Protein AF-A0A9W8Y405-F1 (afdb_monomer)

Solvent-accessible surface area (backbone atoms only — not comparable to full-atom values): 9777 Å² total; per-residue (Å²): 110,72,68,58,54,56,50,47,70,53,48,51,58,50,52,46,58,70,76,37,56,83,90,49,31,67,59,56,55,48,49,52,57,49,49,54,52,50,52,53,50,53,50,52,53,51,47,61,67,29,65,79,46,96,50,80,62,38,63,49,54,58,54,54,58,62,51,51,60,56,52,52,52,66,61,48,53,82,74,54,74,66,60,35,67,61,30,45,74,71,70,36,54,70,60,15,50,53,30,46,47,65,78,37,64,93,79,56,55,72,69,55,52,55,48,53,52,49,52,52,51,52,52,55,75,65,51,69,74,84,71,55,78,68,55,48,69,40,75,82,40,29,61,56,45,51,49,54,51,48,50,55,49,52,61,57,68,68,37,54,68,56,49,67,72,63,59,81,115

Organism: NCBI:txid798079

Foldseek 3Di:
DVVVVVVCVVPVLVLLCQLDPPVCSVVSSVVVVVVVVVLLVVLLVLLVVLVPPPDPVNVVVSVVVVVPVVVVVVVCVVVQQDRLLVCVVVVNLVSSLVNLCVSCPPPDDPVVSVVVSVVSNVVSVPPPPPDDPVVCCDDPNVVVSVVVVVVVVVVVVVCPVVCSVPVSD

Structure (mmCIF, N/CA/C/O backbone):
data_AF-A0A9W8Y405-F1
#
_entry.id   AF-A0A9W8Y405-F1
#
loop_
_atom_site.group_PDB
_atom_site.id
_atom_site.type_symbol
_atom_site.label_atom_id
_atom_site.label_alt_id
_atom_site.label_comp_id
_atom_site.label_asym_id
_atom_site.label_entity_id
_atom_site.label_seq_id
_atom_site.pdbx_PDB_ins_code
_atom_site.Cartn_x
_atom_site.Cartn_y
_atom_site.Cartn_z
_atom_site.occupancy
_atom_site.B_iso_or_equiv
_atom_site.auth_seq_id
_atom_site.auth_comp_id
_atom_site.auth_asym_id
_atom_site.auth_atom_id
_atom_site.pdbx_PDB_model_num
ATOM 1 N N . MET A 1 1 ? -2.340 9.047 -15.761 1.00 61.09 1 MET A N 1
ATOM 2 C CA . MET A 1 1 ? -1.493 8.094 -15.008 1.00 61.09 1 MET A CA 1
ATOM 3 C C . MET A 1 1 ? -1.280 8.529 -13.559 1.00 61.09 1 MET A C 1
ATOM 5 O O . MET A 1 1 ? -1.622 7.761 -12.678 1.00 61.09 1 MET A O 1
ATOM 9 N N . ASN A 1 2 ? -0.828 9.760 -13.283 1.00 69.12 2 ASN A N 1
ATOM 10 C CA . ASN A 1 2 ? -0.488 10.192 -11.911 1.00 69.12 2 ASN A CA 1
ATOM 11 C C . ASN A 1 2 ? -1.646 10.142 -10.893 1.00 69.12 2 ASN A C 1
ATOM 13 O O . ASN A 1 2 ? -1.423 9.787 -9.743 1.00 69.12 2 ASN A O 1
ATOM 17 N N . VAL A 1 3 ? -2.886 10.428 -11.311 1.00 77.81 3 VAL A N 1
ATOM 18 C CA . VAL A 1 3 ? -4.063 10.320 -10.423 1.00 77.81 3 VAL A CA 1
ATOM 19 C C . VAL A 1 3 ? -4.334 8.868 -10.016 1.00 77.81 3 VAL A C 1
ATOM 21 O O . VAL A 1 3 ? -4.607 8.599 -8.853 1.00 77.81 3 VAL A O 1
ATOM 24 N N . TYR A 1 4 ? -4.198 7.934 -10.961 1.00 79.38 4 TYR A N 1
ATOM 25 C CA . TYR A 1 4 ? -4.371 6.504 -10.704 1.00 79.38 4 TYR A CA 1
ATOM 26 C C . TYR A 1 4 ? -3.322 5.991 -9.712 1.00 79.38 4 TYR A C 1
ATOM 28 O O . TYR A 1 4 ? -3.686 5.368 -8.724 1.00 79.38 4 TYR A O 1
ATOM 36 N N . VAL A 1 5 ? -2.044 6.335 -9.916 1.00 77.75 5 VAL A N 1
ATOM 37 C CA . VAL A 1 5 ? -0.958 5.932 -9.005 1.00 77.75 5 VAL A CA 1
ATOM 38 C C . VAL A 1 5 ? -1.187 6.491 -7.597 1.00 77.75 5 VAL A C 1
ATOM 40 O O . VAL A 1 5 ? -0.993 5.785 -6.615 1.00 77.75 5 VAL A O 1
ATOM 43 N N . GLY A 1 6 ? -1.669 7.734 -7.480 1.00 78.88 6 GLY A N 1
ATOM 44 C CA . GLY A 1 6 ? -2.013 8.325 -6.184 1.00 78.88 6 GLY A CA 1
ATOM 45 C C . GLY A 1 6 ? -3.164 7.606 -5.470 1.00 78.88 6 GLY A C 1
ATOM 46 O O . GLY A 1 6 ? -3.101 7.404 -4.260 1.00 78.88 6 GLY A O 1
ATOM 47 N N . MET A 1 7 ? -4.196 7.186 -6.208 1.00 81.38 7 MET A N 1
ATOM 48 C CA . MET A 1 7 ? -5.285 6.379 -5.648 1.00 81.38 7 MET A CA 1
ATOM 49 C C . MET A 1 7 ? -4.803 4.980 -5.257 1.00 81.38 7 MET A C 1
ATOM 51 O O . MET A 1 7 ? -5.125 4.508 -4.172 1.00 81.38 7 MET A O 1
ATOM 55 N N . GLU A 1 8 ? -3.995 4.339 -6.099 1.00 82.50 8 GLU A N 1
ATOM 56 C CA . GLU A 1 8 ? -3.449 3.005 -5.853 1.00 82.50 8 GLU A CA 1
ATOM 57 C C . GLU A 1 8 ? -2.624 2.965 -4.558 1.00 82.50 8 GLU A C 1
ATOM 59 O O . GLU A 1 8 ? -2.896 2.156 -3.670 1.00 82.50 8 GLU A O 1
ATOM 64 N N . LEU A 1 9 ? -1.679 3.898 -4.409 1.00 80.12 9 LEU A N 1
ATOM 65 C CA . LEU A 1 9 ? -0.806 3.991 -3.236 1.00 80.12 9 LEU A CA 1
ATOM 66 C C . LEU A 1 9 ? -1.562 4.311 -1.941 1.00 80.12 9 LEU A C 1
ATOM 68 O O . LEU A 1 9 ? -1.047 4.041 -0.862 1.00 80.12 9 LEU A O 1
ATOM 72 N N . ALA A 1 10 ? -2.763 4.887 -2.021 1.00 80.00 10 ALA A N 1
ATOM 73 C CA . ALA A 1 10 ? -3.604 5.121 -0.852 1.00 80.00 10 ALA A CA 1
ATOM 74 C C . ALA A 1 10 ? -4.480 3.903 -0.524 1.00 80.00 10 ALA A C 1
ATOM 76 O O . ALA A 1 10 ? -4.628 3.538 0.642 1.00 80.00 10 ALA A O 1
ATOM 77 N N . VAL A 1 11 ? -5.062 3.271 -1.546 1.00 81.75 11 VAL A N 1
ATOM 78 C CA . VAL A 1 11 ? -6.063 2.210 -1.382 1.00 81.75 11 VAL A CA 1
ATOM 79 C C . VAL A 1 11 ? -5.420 0.864 -1.065 1.00 81.75 11 VAL A C 1
ATOM 81 O O . VAL A 1 11 ? -5.900 0.174 -0.171 1.00 81.75 11 VAL A O 1
ATOM 84 N N . ILE A 1 12 ? -4.328 0.486 -1.738 1.00 81.94 12 ILE A N 1
ATOM 85 C CA . ILE A 1 12 ? -3.700 -0.831 -1.545 1.00 81.94 12 ILE A CA 1
ATOM 86 C C . ILE A 1 12 ? -3.182 -1.034 -0.115 1.00 81.94 12 ILE A C 1
ATOM 88 O O . ILE A 1 12 ? -3.579 -2.020 0.508 1.00 81.94 12 ILE A O 1
ATOM 92 N N . PRO A 1 13 ? -2.334 -0.157 0.455 1.00 78.06 13 PRO A N 1
ATOM 93 C CA . PRO A 1 13 ? -1.833 -0.375 1.809 1.00 78.06 13 PRO A CA 1
ATOM 94 C C . PRO A 1 13 ? -2.940 -0.254 2.859 1.00 78.06 13 PRO A C 1
ATOM 96 O O . PRO A 1 13 ? -2.888 -0.958 3.866 1.00 78.06 13 PRO A O 1
ATOM 99 N N . ALA A 1 14 ? -3.964 0.573 2.618 1.00 80.25 14 ALA A N 1
ATOM 100 C CA . ALA A 1 14 ? -5.149 0.611 3.469 1.00 80.25 14 ALA A CA 1
ATOM 101 C C . ALA A 1 14 ? -5.859 -0.750 3.453 1.00 80.25 14 ALA A C 1
ATOM 103 O O . ALA A 1 14 ? -5.986 -1.376 4.501 1.00 80.25 14 ALA A O 1
ATOM 104 N N . PHE A 1 15 ? -6.188 -1.276 2.273 1.00 79.75 15 PHE A N 1
ATOM 105 C CA . PHE A 1 15 ? -6.816 -2.588 2.113 1.00 79.75 15 PHE A CA 1
ATOM 106 C C . PHE A 1 15 ? -5.982 -3.719 2.738 1.00 79.75 15 PHE A C 1
ATOM 108 O O . PHE A 1 15 ? -6.499 -4.540 3.493 1.00 79.75 15 PHE A O 1
ATOM 115 N N . GLN A 1 16 ? -4.665 -3.728 2.515 1.00 78.88 16 GLN A N 1
ATOM 116 C CA . GLN A 1 16 ? -3.760 -4.691 3.146 1.00 78.88 16 GLN A CA 1
ATOM 117 C C . GLN A 1 16 ? -3.755 -4.565 4.672 1.00 78.88 16 GLN A C 1
ATOM 119 O O . GLN A 1 16 ? -3.737 -5.571 5.377 1.00 78.88 16 GLN A O 1
ATOM 124 N N . SER A 1 17 ? -3.798 -3.348 5.213 1.00 76.88 17 SER A N 1
ATOM 125 C CA . SER A 1 17 ? -3.834 -3.149 6.663 1.00 76.88 17 SER A CA 1
ATOM 126 C C . SER A 1 17 ? -5.119 -3.681 7.311 1.00 76.88 17 SER A C 1
ATOM 128 O O . SER A 1 17 ? -5.085 -4.047 8.491 1.00 76.88 17 SER A O 1
ATOM 130 N N . GLU A 1 18 ? -6.205 -3.763 6.534 1.00 73.75 18 GLU A N 1
ATOM 131 C CA . GLU A 1 18 ? -7.527 -4.235 6.952 1.00 73.75 18 GLU A CA 1
A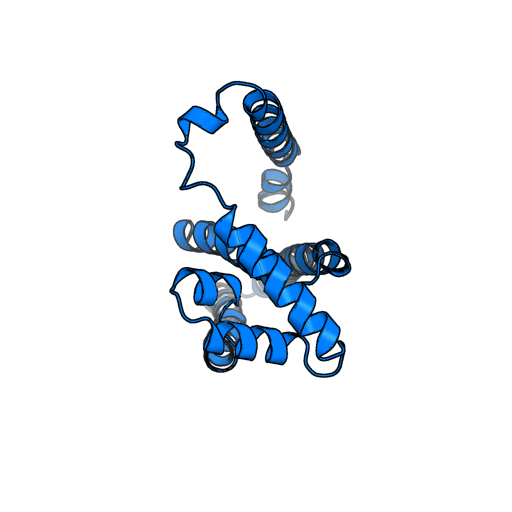TOM 132 C C . GLU A 1 18 ? -7.672 -5.761 6.903 1.00 73.75 18 GLU A C 1
ATOM 134 O O . GLU A 1 18 ? -8.285 -6.329 7.802 1.00 73.75 18 GLU A O 1
ATOM 139 N N . ILE A 1 19 ? -7.105 -6.437 5.896 1.00 73.31 19 ILE A N 1
ATOM 140 C CA . ILE A 1 19 ? -7.228 -7.903 5.740 1.00 73.31 19 ILE A CA 1
ATOM 141 C C . ILE A 1 19 ? -6.158 -8.685 6.529 1.00 73.31 19 ILE A C 1
ATOM 143 O O . ILE A 1 19 ? -6.341 -9.858 6.884 1.00 73.31 19 ILE A O 1
ATOM 147 N N . VAL A 1 20 ? -5.013 -8.054 6.811 1.00 74.50 20 VAL A N 1
ATOM 148 C CA . VAL A 1 20 ? -3.850 -8.716 7.420 1.00 74.50 20 VAL A CA 1
ATOM 149 C C . VAL A 1 20 ? -3.917 -8.641 8.952 1.00 74.50 20 VAL A C 1
ATOM 151 O O . VAL A 1 20 ? -4.123 -7.553 9.502 1.00 74.50 20 VAL A O 1
ATOM 154 N N . PRO A 1 21 ? -3.688 -9.764 9.665 1.00 69.25 21 PRO A N 1
ATOM 155 C CA . PRO A 1 21 ? -3.682 -9.777 11.124 1.00 69.25 21 PRO A CA 1
ATOM 156 C C . PRO A 1 21 ? -2.536 -8.916 11.668 1.00 69.25 21 PRO A C 1
ATOM 158 O O . PRO A 1 21 ? -1.485 -8.779 11.034 1.00 69.25 21 PRO A O 1
ATOM 161 N N . ALA A 1 22 ? -2.715 -8.356 12.868 1.00 69.06 22 ALA A N 1
ATOM 162 C CA . ALA A 1 22 ? -1.801 -7.365 13.447 1.00 69.06 22 ALA A CA 1
ATOM 163 C C . ALA A 1 22 ? -0.321 -7.805 13.448 1.00 69.06 22 ALA A C 1
ATOM 165 O O . ALA A 1 22 ? 0.556 -6.989 13.170 1.00 69.06 22 ALA A O 1
ATOM 166 N N . ALA A 1 23 ? -0.050 -9.095 13.673 1.00 72.19 23 ALA A N 1
ATOM 167 C CA . ALA A 1 23 ? 1.302 -9.655 13.697 1.00 72.19 23 ALA A CA 1
ATOM 168 C C . ALA A 1 23 ? 1.994 -9.701 12.318 1.00 72.19 23 ALA A C 1
ATOM 170 O O . ALA A 1 23 ? 3.213 -9.577 12.239 1.00 72.19 23 ALA A O 1
ATOM 171 N N . ALA A 1 24 ? 1.241 -9.859 11.223 1.00 75.62 24 ALA A N 1
ATOM 172 C CA . ALA A 1 24 ? 1.796 -10.006 9.872 1.00 75.62 24 ALA A CA 1
ATOM 173 C C . ALA A 1 24 ? 1.738 -8.713 9.042 1.00 75.62 24 ALA A C 1
ATOM 175 O O . ALA A 1 24 ? 2.303 -8.657 7.948 1.00 75.62 24 ALA A O 1
ATOM 176 N N . ARG A 1 25 ? 1.083 -7.659 9.552 1.00 77.44 25 ARG A N 1
ATOM 177 C CA . ARG A 1 25 ? 0.840 -6.407 8.817 1.00 77.44 25 ARG A CA 1
ATOM 178 C C . ARG A 1 25 ? 2.126 -5.781 8.284 1.00 77.44 25 ARG A C 1
ATOM 180 O O . ARG A 1 25 ? 2.171 -5.385 7.124 1.00 77.44 25 ARG A O 1
ATOM 187 N N . GLY A 1 26 ? 3.187 -5.758 9.092 1.00 75.94 26 GLY A N 1
ATOM 188 C CA . GLY A 1 26 ? 4.484 -5.215 8.677 1.00 75.94 26 GLY A CA 1
ATOM 189 C C . GLY A 1 26 ? 5.114 -5.974 7.504 1.00 75.94 26 GLY A C 1
ATOM 190 O O . GLY A 1 26 ? 5.643 -5.353 6.586 1.00 75.94 26 GLY A O 1
ATOM 191 N N . LEU A 1 27 ? 5.005 -7.306 7.490 1.00 80.69 27 LEU A N 1
ATOM 192 C CA . LEU A 1 27 ? 5.559 -8.133 6.415 1.00 80.69 27 LEU A CA 1
ATOM 193 C C . LEU A 1 27 ? 4.786 -7.969 5.105 1.00 80.69 27 LEU A C 1
ATOM 195 O O . LEU A 1 27 ? 5.402 -7.913 4.045 1.00 80.69 27 LEU A O 1
ATOM 199 N N . VAL A 1 28 ? 3.457 -7.864 5.165 1.00 81.94 28 VAL A N 1
ATOM 200 C CA . VAL A 1 28 ? 2.629 -7.709 3.957 1.00 81.94 28 VAL A CA 1
ATOM 201 C C . VAL A 1 28 ? 2.759 -6.309 3.357 1.00 81.94 28 VAL A C 1
ATOM 203 O O . VAL A 1 28 ? 2.881 -6.167 2.144 1.00 81.94 28 VAL A O 1
ATOM 206 N N . VAL A 1 29 ? 2.818 -5.268 4.188 1.00 79.25 29 VAL A N 1
ATOM 207 C CA . VAL A 1 29 ? 3.095 -3.910 3.692 1.00 79.25 29 VAL A CA 1
ATOM 208 C C . VAL A 1 29 ? 4.513 -3.834 3.108 1.00 79.25 29 VAL A C 1
ATOM 210 O O . VAL A 1 29 ? 4.727 -3.240 2.051 1.00 79.25 29 VAL A O 1
ATOM 213 N N . GLY A 1 30 ? 5.483 -4.499 3.743 1.00 82.12 30 GLY A N 1
ATOM 214 C CA . GLY A 1 30 ? 6.841 -4.620 3.214 1.00 82.12 30 GLY A CA 1
ATOM 215 C C . GLY A 1 30 ? 6.902 -5.361 1.875 1.00 82.12 30 GLY A C 1
ATOM 216 O O . GLY A 1 30 ? 7.620 -4.932 0.973 1.00 82.12 30 GLY A O 1
ATOM 217 N N . SER A 1 31 ? 6.124 -6.434 1.701 1.00 84.56 31 SER A N 1
ATOM 218 C CA . SER A 1 31 ? 6.095 -7.185 0.442 1.00 84.56 31 SER A CA 1
ATOM 219 C C . SER A 1 31 ? 5.501 -6.373 -0.711 1.00 84.56 31 SER A C 1
ATOM 221 O O . SER A 1 31 ? 6.006 -6.474 -1.830 1.00 84.56 31 SER A O 1
ATOM 223 N N . TYR A 1 32 ? 4.519 -5.501 -0.448 1.00 84.31 32 TYR A N 1
ATOM 224 C CA . TYR A 1 32 ? 4.033 -4.541 -1.445 1.00 84.31 32 TYR A CA 1
ATOM 225 C C . TYR A 1 32 ? 5.159 -3.612 -1.909 1.00 84.31 32 TYR A C 1
ATOM 227 O O . TYR A 1 32 ? 5.423 -3.507 -3.108 1.00 84.31 32 TYR A O 1
ATOM 235 N N . GLN A 1 33 ? 5.905 -3.021 -0.975 1.00 82.06 33 GLN A N 1
ATOM 236 C CA . GLN A 1 33 ? 7.021 -2.140 -1.321 1.00 82.06 33 GLN A CA 1
ATOM 237 C C . GLN A 1 33 ? 8.132 -2.869 -2.095 1.00 82.06 33 GLN A C 1
ATOM 239 O O . GLN A 1 33 ? 8.682 -2.318 -3.052 1.00 82.06 33 GLN A O 1
ATOM 244 N N . LEU A 1 34 ? 8.442 -4.115 -1.723 1.00 85.25 34 LEU A N 1
ATOM 245 C CA . LEU A 1 34 ? 9.384 -4.958 -2.462 1.00 85.25 34 LEU A CA 1
ATOM 246 C C . LEU A 1 34 ? 8.888 -5.247 -3.882 1.00 85.25 34 LEU A C 1
ATOM 248 O O . LEU A 1 34 ? 9.678 -5.182 -4.822 1.00 85.25 34 LEU A O 1
ATOM 252 N N . SER A 1 35 ? 7.591 -5.510 -4.061 1.00 84.94 35 SER A N 1
ATOM 253 C CA . SER A 1 35 ? 7.008 -5.758 -5.383 1.00 84.94 35 SER A CA 1
ATOM 254 C C . SER A 1 35 ? 7.134 -4.548 -6.315 1.00 84.94 35 SER A C 1
ATOM 256 O O . SER A 1 35 ? 7.473 -4.723 -7.485 1.00 84.94 35 SER A O 1
ATOM 258 N N . LEU A 1 36 ? 6.978 -3.324 -5.793 1.00 84.12 36 LEU A N 1
ATOM 259 C CA . LEU A 1 36 ? 7.172 -2.090 -6.561 1.00 84.12 36 LEU A CA 1
ATOM 260 C C . LEU A 1 36 ? 8.628 -1.934 -7.025 1.00 84.12 36 LEU A C 1
ATOM 262 O O . LEU A 1 36 ? 8.879 -1.606 -8.186 1.00 84.12 36 LEU A O 1
ATOM 266 N N . ILE A 1 37 ? 9.593 -2.217 -6.143 1.00 85.06 37 ILE A N 1
ATOM 267 C CA . ILE A 1 37 ? 11.027 -2.141 -6.466 1.00 85.06 37 ILE A CA 1
ATOM 268 C C . ILE A 1 37 ? 11.401 -3.206 -7.505 1.00 85.06 37 ILE A C 1
ATOM 270 O O . ILE A 1 37 ? 12.074 -2.897 -8.489 1.00 85.06 37 ILE A O 1
ATOM 274 N N . LEU A 1 38 ? 10.936 -4.446 -7.328 1.00 86.56 38 LEU A N 1
ATOM 275 C CA . LEU A 1 38 ? 11.180 -5.539 -8.273 1.00 86.56 38 LEU A CA 1
ATOM 276 C C . LEU A 1 38 ? 10.546 -5.263 -9.641 1.00 86.56 38 LEU A C 1
ATOM 278 O O . LEU A 1 38 ? 11.196 -5.473 -10.664 1.00 86.56 38 LEU A O 1
ATOM 282 N N . GLY A 1 39 ? 9.315 -4.748 -9.678 1.00 84.81 39 GLY A N 1
ATOM 283 C CA . GLY A 1 39 ? 8.644 -4.359 -10.920 1.00 84.81 39 GLY A CA 1
ATOM 284 C C . GLY A 1 39 ? 9.410 -3.266 -11.666 1.00 84.81 39 GLY A C 1
ATOM 285 O O . GLY A 1 39 ? 9.680 -3.401 -12.862 1.00 84.81 39 GLY A O 1
ATOM 286 N N . 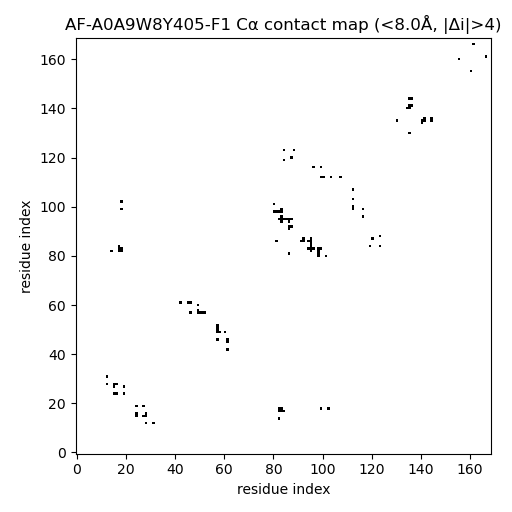GLY A 1 40 ? 9.847 -2.228 -10.946 1.00 84.00 40 GLY A N 1
ATOM 287 C CA . GLY A 1 40 ? 10.707 -1.182 -11.498 1.00 84.00 40 GLY A CA 1
ATOM 288 C C . GLY A 1 40 ? 12.035 -1.731 -12.025 1.00 84.00 40 GLY A C 1
ATOM 289 O O . GLY A 1 40 ? 12.469 -1.365 -13.117 1.00 84.00 40 GLY A O 1
ATOM 290 N N . PHE A 1 41 ? 12.664 -2.654 -11.300 1.00 84.56 41 PHE A N 1
ATOM 291 C CA . PHE A 1 41 ? 13.916 -3.290 -11.711 1.00 84.56 41 PHE A CA 1
ATOM 292 C C . PHE A 1 41 ? 13.764 -4.115 -13.000 1.00 84.56 41 PHE A C 1
ATOM 294 O O . PHE A 1 41 ? 14.559 -3.961 -13.929 1.00 84.56 41 PHE A O 1
ATOM 301 N N . ILE A 1 42 ? 12.713 -4.936 -13.099 1.00 85.75 42 ILE A N 1
ATOM 302 C CA . ILE A 1 42 ? 12.418 -5.744 -14.294 1.00 85.75 42 ILE A CA 1
ATOM 303 C C . ILE A 1 42 ? 12.193 -4.839 -15.510 1.00 85.75 42 ILE A C 1
ATOM 305 O O . ILE A 1 42 ? 12.787 -5.075 -16.563 1.00 85.75 42 ILE A O 1
ATOM 309 N N . ILE A 1 43 ? 11.392 -3.778 -15.367 1.00 83.56 43 ILE A N 1
ATOM 310 C CA . ILE A 1 43 ? 11.137 -2.824 -16.456 1.00 83.56 43 ILE A CA 1
ATOM 311 C C . ILE A 1 43 ? 12.431 -2.136 -16.896 1.00 83.56 43 ILE A C 1
ATOM 313 O O . ILE A 1 43 ? 12.676 -2.037 -18.094 1.00 83.56 43 ILE A O 1
ATOM 317 N N . ASN A 1 44 ? 13.297 -1.723 -15.967 1.00 82.81 44 ASN A N 1
ATOM 318 C CA . ASN A 1 44 ? 14.586 -1.118 -16.313 1.00 82.81 44 ASN A CA 1
ATOM 319 C C . ASN A 1 44 ? 15.484 -2.071 -17.119 1.00 82.81 44 ASN A C 1
ATOM 321 O O . ASN A 1 44 ? 16.089 -1.655 -18.109 1.00 82.81 44 ASN A O 1
ATOM 325 N N . ILE A 1 45 ? 15.532 -3.360 -16.762 1.00 84.06 45 ILE A N 1
ATOM 326 C CA . ILE A 1 45 ? 16.262 -4.372 -17.543 1.00 84.06 45 ILE A CA 1
ATOM 327 C C . ILE A 1 45 ? 15.661 -4.510 -18.944 1.00 84.06 45 ILE A C 1
ATOM 329 O O . ILE A 1 45 ? 16.401 -4.513 -19.931 1.00 84.06 45 ILE A O 1
ATOM 333 N N . VAL A 1 46 ? 14.333 -4.612 -19.044 1.00 83.06 46 VAL A N 1
ATOM 334 C CA . VAL A 1 46 ? 13.629 -4.750 -20.326 1.00 83.06 46 VAL A CA 1
ATOM 335 C C . VAL A 1 46 ? 13.868 -3.521 -21.200 1.00 83.06 46 VAL A C 1
ATOM 337 O O . VAL A 1 46 ? 14.240 -3.681 -22.360 1.00 83.06 46 VAL A O 1
ATOM 340 N N . CYS A 1 47 ? 13.764 -2.309 -20.655 1.00 80.69 47 CYS A N 1
ATOM 341 C CA . CYS A 1 47 ? 14.069 -1.065 -21.363 1.00 80.69 47 CYS A CA 1
ATOM 342 C C . CYS A 1 47 ? 15.528 -1.022 -21.831 1.00 80.69 47 CYS A C 1
ATOM 344 O O . CYS A 1 47 ? 15.781 -0.727 -22.997 1.00 80.69 47 CYS A O 1
ATOM 346 N N . LYS A 1 48 ? 16.493 -1.405 -20.983 1.00 80.69 48 LYS A N 1
ATOM 347 C CA . LYS A 1 48 ? 17.915 -1.455 -21.361 1.00 80.69 48 LYS A CA 1
ATOM 348 C C . LYS A 1 48 ? 18.184 -2.446 -22.495 1.00 80.69 48 LYS A C 1
ATOM 350 O O . LYS A 1 48 ? 18.933 -2.137 -23.415 1.00 80.69 48 LYS A O 1
ATOM 355 N N . ARG A 1 49 ? 17.569 -3.630 -22.448 1.00 79.94 49 ARG A N 1
ATOM 356 C CA . ARG A 1 49 ? 17.680 -4.657 -23.500 1.00 79.94 49 ARG A CA 1
ATOM 357 C C . ARG A 1 49 ? 16.992 -4.256 -24.798 1.00 79.94 49 ARG A C 1
ATOM 359 O O . ARG A 1 49 ? 17.417 -4.680 -25.862 1.00 79.94 49 ARG A O 1
ATOM 366 N N . THR A 1 50 ? 15.934 -3.468 -24.694 1.00 77.12 50 THR A N 1
ATOM 367 C CA . THR A 1 50 ? 15.102 -3.068 -25.825 1.00 77.12 50 THR A CA 1
ATOM 368 C C . THR A 1 50 ? 15.618 -1.780 -26.491 1.00 77.12 50 THR A C 1
ATOM 370 O O . THR A 1 50 ? 15.351 -1.551 -27.665 1.00 77.12 50 THR A O 1
ATOM 373 N N . SER A 1 51 ? 16.434 -0.988 -25.788 1.00 71.81 51 SER A N 1
ATOM 374 C CA . SER A 1 51 ? 17.100 0.226 -26.295 1.00 71.81 51 SER A CA 1
ATOM 375 C C . SER A 1 51 ? 18.046 -0.029 -27.482 1.00 71.81 51 SER A C 1
ATOM 377 O O . SER A 1 51 ? 18.263 0.844 -28.315 1.00 71.81 51 SER A O 1
ATOM 379 N N . THR A 1 52 ? 18.578 -1.247 -27.622 1.00 70.94 52 THR A N 1
ATOM 380 C CA . THR A 1 52 ? 19.420 -1.629 -28.770 1.00 70.94 52 THR A CA 1
ATOM 381 C C . THR A 1 52 ? 18.621 -1.909 -30.048 1.00 70.94 52 THR A C 1
ATOM 383 O O . THR A 1 52 ? 19.212 -2.087 -31.112 1.00 70.94 52 THR A O 1
ATOM 386 N N . ILE A 1 53 ? 17.286 -1.944 -29.973 1.00 74.69 53 ILE A N 1
ATOM 387 C CA . ILE A 1 53 ? 16.404 -2.159 -31.120 1.00 74.69 53 ILE A CA 1
ATOM 388 C C . ILE A 1 53 ? 16.126 -0.801 -31.779 1.00 74.69 53 ILE A C 1
ATOM 390 O O . ILE A 1 53 ? 15.507 0.071 -31.185 1.00 74.69 53 ILE A O 1
ATOM 394 N N . GLN A 1 54 ? 16.557 -0.630 -33.029 1.00 69.62 54 GLN A N 1
ATOM 395 C CA . GLN A 1 54 ? 16.396 0.610 -33.814 1.00 69.62 54 GLN A CA 1
ATOM 396 C C . GLN A 1 54 ? 14.976 0.802 -34.397 1.00 69.62 54 GLN A C 1
ATOM 398 O O . GLN A 1 54 ? 14.724 1.754 -35.128 1.00 69.62 54 GLN A O 1
ATOM 403 N N . ASP A 1 55 ? 14.051 -0.114 -34.108 1.00 76.06 55 ASP A N 1
ATOM 404 C CA . ASP A 1 55 ? 12.698 -0.150 -34.672 1.00 76.06 55 ASP A CA 1
ATOM 405 C C . ASP A 1 55 ? 11.632 0.269 -33.639 1.00 76.06 55 ASP A C 1
ATOM 407 O O . ASP A 1 55 ? 11.848 0.215 -32.427 1.00 76.06 55 ASP A O 1
ATOM 411 N N . ASN A 1 56 ? 10.422 0.595 -34.101 1.00 75.19 56 ASN A N 1
ATOM 412 C CA . ASN A 1 56 ? 9.254 0.965 -33.285 1.00 75.19 56 ASN A CA 1
ATOM 413 C C . ASN A 1 56 ? 8.853 -0.090 -32.240 1.00 75.19 56 ASN A C 1
ATOM 415 O O . ASN A 1 56 ? 8.074 0.180 -31.326 1.00 75.19 56 ASN A O 1
ATOM 419 N N . ARG A 1 57 ? 9.377 -1.312 -32.347 1.00 73.12 57 ARG A N 1
ATOM 420 C CA . ARG A 1 57 ? 9.239 -2.355 -31.324 1.00 73.12 57 ARG A CA 1
ATOM 421 C C . ARG A 1 57 ? 9.873 -1.956 -29.990 1.00 73.12 57 ARG A C 1
ATOM 423 O O . ARG A 1 57 ? 9.442 -2.469 -28.958 1.00 73.12 57 ARG A O 1
ATOM 430 N N . ALA A 1 58 ? 10.815 -1.012 -30.000 1.00 73.44 58 ALA A N 1
ATOM 431 C CA . ALA A 1 58 ? 11.579 -0.641 -28.825 1.00 73.44 58 ALA A CA 1
ATOM 432 C C . ALA A 1 58 ? 10.724 -0.053 -27.683 1.00 73.44 58 ALA A C 1
ATOM 434 O O . ALA A 1 58 ? 10.937 -0.333 -26.507 1.00 73.44 58 ALA A O 1
ATOM 435 N N . TRP A 1 59 ? 9.697 0.727 -28.018 1.00 73.25 59 TRP A N 1
ATOM 436 C CA . TRP A 1 59 ? 8.801 1.320 -27.020 1.00 73.25 59 TRP A CA 1
ATOM 437 C C . TRP A 1 59 ? 7.536 0.482 -26.790 1.00 73.25 59 TRP A C 1
ATOM 439 O O . TRP A 1 59 ? 6.939 0.544 -25.717 1.00 73.25 59 TRP A O 1
ATOM 449 N N . ARG A 1 60 ? 7.137 -0.346 -27.766 1.00 79.44 60 ARG A N 1
ATOM 450 C CA . ARG A 1 60 ? 5.913 -1.164 -27.689 1.00 79.44 60 ARG A CA 1
ATOM 451 C C . ARG A 1 60 ? 6.055 -2.361 -26.752 1.00 79.44 60 ARG A C 1
ATOM 453 O O . ARG A 1 60 ? 5.081 -2.718 -26.098 1.00 79.44 60 ARG A O 1
ATOM 460 N N . ILE A 1 61 ? 7.238 -2.973 -26.672 1.00 79.75 61 ILE A N 1
ATOM 461 C CA . ILE A 1 61 ? 7.479 -4.149 -25.817 1.00 79.75 61 ILE A CA 1
ATOM 462 C C . ILE A 1 61 ? 7.372 -3.795 -24.318 1.00 79.75 61 ILE A C 1
ATOM 464 O O . ILE A 1 61 ? 6.599 -4.462 -23.625 1.00 79.75 61 ILE A O 1
ATOM 468 N N . PRO A 1 62 ? 8.042 -2.740 -23.801 1.00 79.44 62 PRO A N 1
ATOM 469 C CA . PRO A 1 62 ? 7.885 -2.332 -22.403 1.00 79.44 62 PRO A CA 1
ATOM 470 C C . PRO A 1 62 ? 6.449 -1.912 -22.068 1.00 79.44 62 PRO A C 1
ATOM 472 O O . PRO A 1 62 ? 5.933 -2.262 -21.009 1.00 79.44 62 PRO A O 1
ATOM 475 N N . LEU A 1 63 ? 5.776 -1.218 -22.994 1.00 81.56 63 LEU A N 1
ATOM 476 C CA . LEU A 1 63 ? 4.374 -0.828 -22.832 1.00 81.56 63 LEU A CA 1
ATOM 477 C C . LEU A 1 63 ? 3.434 -2.035 -22.791 1.00 81.56 63 LEU A C 1
ATOM 479 O O . LEU A 1 63 ? 2.537 -2.069 -21.959 1.00 81.56 63 LEU A O 1
ATOM 483 N N . GLY A 1 64 ? 3.652 -3.046 -23.634 1.00 81.81 64 GLY A N 1
ATOM 484 C CA . GLY A 1 64 ? 2.878 -4.287 -23.592 1.00 81.81 64 GLY A CA 1
ATOM 485 C C . GLY A 1 64 ? 3.038 -5.016 -22.259 1.00 81.81 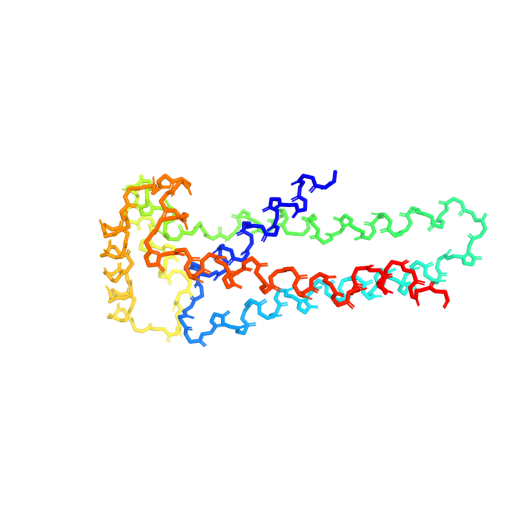64 GLY A C 1
ATOM 486 O O . GLY A 1 64 ? 2.044 -5.408 -21.654 1.00 81.81 64 GLY A O 1
ATOM 487 N N . LEU A 1 65 ? 4.274 -5.124 -21.759 1.00 82.31 65 LEU A N 1
ATOM 488 C CA . LEU A 1 65 ? 4.570 -5.756 -20.470 1.00 82.31 65 LEU A CA 1
ATOM 489 C C . LEU A 1 65 ? 3.884 -5.040 -19.299 1.00 82.31 65 LEU A C 1
ATOM 491 O O . LEU A 1 65 ? 3.391 -5.697 -18.383 1.00 82.31 65 LEU A O 1
ATOM 495 N N . PHE A 1 66 ? 3.797 -3.709 -19.360 1.00 81.25 66 PHE A N 1
ATOM 496 C CA . PHE A 1 66 ? 3.114 -2.903 -18.351 1.00 81.25 66 PHE A CA 1
ATOM 497 C C . PHE A 1 66 ? 1.634 -3.280 -18.189 1.00 81.25 66 PHE A C 1
ATOM 499 O O . PHE A 1 66 ? 1.122 -3.244 -17.076 1.00 81.25 66 PHE A O 1
ATOM 506 N N . TYR A 1 67 ? 0.948 -3.691 -19.262 1.00 81.88 67 TYR A N 1
ATOM 507 C CA . TYR A 1 67 ? -0.468 -4.073 -19.203 1.00 81.88 67 TYR A CA 1
ATOM 508 C C . TYR A 1 67 ? -0.714 -5.510 -18.734 1.00 81.88 67 TYR A C 1
ATOM 510 O O . TYR A 1 67 ? -1.824 -5.812 -18.297 1.00 81.88 67 TYR A O 1
ATOM 518 N N . ILE A 1 68 ? 0.286 -6.396 -18.778 1.00 84.88 68 ILE A N 1
ATOM 519 C CA . ILE A 1 68 ? 0.100 -7.817 -18.436 1.00 84.88 68 ILE A CA 1
ATOM 520 C C . ILE A 1 68 ? -0.297 -7.976 -16.964 1.00 84.88 68 ILE A C 1
ATOM 522 O O . ILE A 1 68 ? -1.307 -8.609 -16.662 1.00 84.88 68 ILE A O 1
ATOM 526 N N . VAL A 1 69 ? 0.459 -7.367 -16.049 1.00 83.44 69 VAL A N 1
ATOM 527 C CA . VAL A 1 69 ? 0.232 -7.513 -14.602 1.00 83.44 69 VAL A CA 1
ATOM 528 C C . VAL A 1 69 ? -1.118 -6.918 -14.162 1.00 83.44 69 VAL A C 1
ATOM 530 O O . VAL A 1 69 ? -1.885 -7.641 -13.522 1.00 83.44 69 VAL A O 1
ATOM 533 N N . PRO A 1 70 ? -1.496 -5.681 -14.550 1.00 82.38 70 PRO A N 1
ATOM 534 C CA . PRO A 1 70 ? -2.824 -5.139 -14.263 1.00 82.38 70 PRO A CA 1
ATOM 535 C C . PRO A 1 70 ? -3.964 -5.975 -14.843 1.00 82.38 70 PRO A C 1
ATOM 537 O O . PRO A 1 70 ? -4.995 -6.107 -14.195 1.00 82.38 70 PRO A O 1
ATOM 540 N N . SER A 1 71 ? -3.793 -6.575 -16.027 1.00 85.62 71 SER A N 1
ATOM 541 C CA . SER A 1 71 ? -4.838 -7.414 -16.638 1.00 85.62 71 SER A CA 1
ATOM 542 C C . SER A 1 71 ? -5.092 -8.690 -15.832 1.00 85.62 71 SER A C 1
ATOM 544 O O . SER A 1 71 ? -6.240 -9.103 -15.656 1.00 85.62 71 SER A O 1
ATOM 546 N N . ILE A 1 72 ? -4.028 -9.294 -15.295 1.00 86.56 72 ILE A N 1
ATOM 547 C CA . ILE A 1 72 ? -4.134 -10.455 -14.404 1.00 86.56 72 ILE A CA 1
ATOM 548 C C . ILE A 1 72 ? -4.853 -10.055 -13.111 1.00 86.56 72 ILE A C 1
ATOM 550 O O . ILE A 1 72 ? -5.803 -10.721 -12.707 1.00 86.56 72 ILE A O 1
ATOM 554 N N . ILE A 1 73 ? -4.456 -8.938 -12.496 1.00 84.75 73 ILE A N 1
ATOM 555 C CA . ILE A 1 73 ? -5.086 -8.436 -11.265 1.00 84.75 73 ILE A CA 1
ATOM 556 C C . ILE A 1 73 ? -6.565 -8.099 -11.502 1.00 84.75 73 ILE A C 1
ATOM 558 O O . ILE A 1 73 ? -7.417 -8.499 -10.713 1.00 84.75 73 ILE A O 1
ATOM 562 N N . ALA A 1 74 ? -6.890 -7.438 -12.615 1.00 85.75 74 ALA A N 1
ATOM 563 C CA . ALA A 1 74 ? -8.264 -7.111 -12.995 1.00 85.75 74 ALA A CA 1
ATOM 564 C C . ALA A 1 74 ? -9.128 -8.361 -13.216 1.00 85.75 74 ALA A C 1
ATOM 566 O O . ALA A 1 74 ? -10.331 -8.323 -12.988 1.00 85.75 74 ALA A O 1
ATOM 567 N N . SER A 1 75 ? -8.523 -9.478 -13.620 1.00 87.38 75 SER A N 1
ATOM 568 C CA . SER A 1 75 ? -9.226 -10.758 -13.738 1.00 87.38 75 SER A CA 1
ATOM 569 C C . SER A 1 75 ? -9.421 -11.432 -12.373 1.00 87.38 75 SER A C 1
ATOM 571 O O . SER A 1 75 ? -10.451 -12.055 -12.130 1.00 87.38 75 SER A O 1
ATOM 573 N N . LEU A 1 76 ? -8.455 -11.289 -11.460 1.00 84.69 76 LEU A N 1
ATOM 574 C CA . LEU A 1 76 ? -8.484 -11.884 -10.118 1.00 84.69 76 LEU A CA 1
ATOM 575 C C . LEU A 1 76 ? -9.387 -11.140 -9.126 1.00 84.69 76 LEU A C 1
ATOM 577 O O . LEU A 1 76 ? -9.811 -11.728 -8.129 1.00 84.69 76 LEU A O 1
ATOM 581 N N . ILE A 1 77 ? -9.713 -9.873 -9.392 1.00 82.56 77 ILE A N 1
ATOM 582 C CA . ILE A 1 77 ? -10.565 -9.077 -8.501 1.00 82.56 77 ILE A CA 1
ATOM 583 C C . ILE A 1 77 ? -11.964 -9.685 -8.341 1.00 82.56 77 ILE A C 1
ATOM 585 O O . ILE A 1 77 ? -12.537 -9.605 -7.263 1.00 82.56 77 ILE A O 1
ATOM 589 N N . PHE A 1 78 ? -12.472 -10.381 -9.365 1.00 79.88 78 PHE A N 1
ATOM 590 C CA . PHE A 1 78 ? -13.769 -11.064 -9.312 1.00 79.88 78 PHE A CA 1
ATOM 591 C C . PHE A 1 78 ? -13.803 -12.247 -8.332 1.00 79.88 78 PHE A C 1
ATOM 593 O O . PHE A 1 78 ? -14.885 -12.681 -7.946 1.00 79.88 78 PHE A O 1
ATOM 600 N N . PHE A 1 79 ? -12.640 -12.764 -7.926 1.00 79.31 79 PHE A N 1
ATOM 601 C CA . PHE A 1 79 ? -12.521 -13.894 -7.000 1.00 79.31 79 PHE A CA 1
ATOM 602 C C . PHE A 1 79 ? 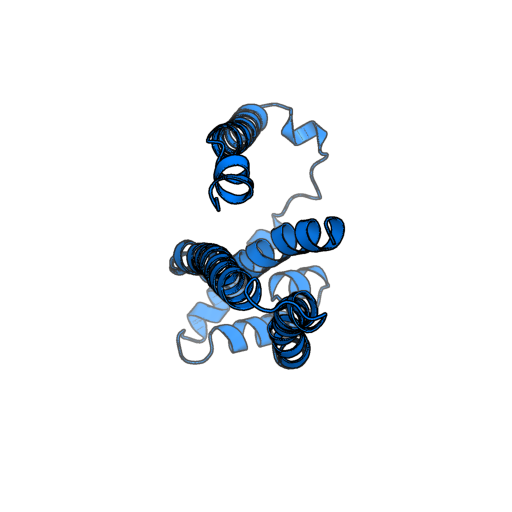-12.133 -13.476 -5.579 1.00 79.31 79 PHE A C 1
ATOM 604 O O . PHE A 1 79 ? -12.181 -14.300 -4.669 1.00 79.31 79 PHE A O 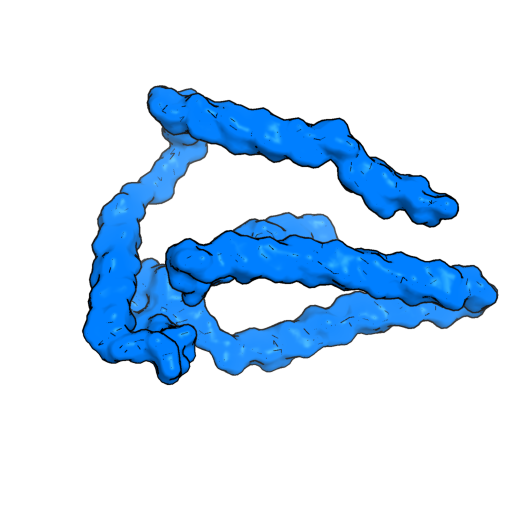1
ATOM 611 N N . THR A 1 80 ? -11.713 -12.226 -5.374 1.00 78.38 80 THR A N 1
ATOM 612 C CA . THR A 1 80 ? -11.234 -11.766 -4.068 1.00 78.38 80 THR A CA 1
ATOM 613 C C . THR A 1 80 ? -12.417 -11.255 -3.242 1.00 78.38 80 THR A C 1
ATOM 615 O O . THR A 1 80 ? -13.146 -10.392 -3.731 1.00 78.38 80 THR A O 1
ATOM 618 N N . PRO A 1 81 ? -12.635 -11.756 -2.009 1.00 75.88 81 PRO A N 1
ATOM 619 C CA . PRO A 1 81 ? -13.701 -11.243 -1.157 1.00 75.88 81 PRO A CA 1
ATOM 620 C C . PRO A 1 81 ? -13.455 -9.769 -0.799 1.00 75.88 81 PRO A C 1
ATOM 622 O O . PRO A 1 81 ? -12.322 -9.298 -0.756 1.00 75.88 81 PRO A O 1
ATOM 625 N N . GLU A 1 82 ? -14.531 -9.022 -0.565 1.00 78.00 82 GLU A N 1
ATOM 626 C CA . GLU A 1 82 ? -14.460 -7.594 -0.230 1.00 78.00 82 GLU A CA 1
ATOM 627 C C . GLU A 1 82 ? -13.929 -7.385 1.203 1.00 78.00 82 GLU A C 1
ATOM 629 O O . GLU A 1 82 ? -14.116 -8.248 2.065 1.00 78.00 82 GLU A O 1
ATOM 634 N N . SER A 1 83 ? -13.329 -6.224 1.506 1.00 79.69 83 SER A N 1
ATOM 635 C CA . SER A 1 83 ? -12.815 -5.933 2.857 1.00 79.69 83 SER A CA 1
ATOM 636 C C . SER A 1 83 ? -13.914 -6.073 3.931 1.00 79.69 83 SER A C 1
ATOM 638 O O . SER A 1 83 ? -14.981 -5.453 3.810 1.00 79.69 83 SER A O 1
ATOM 640 N N . PRO A 1 84 ? -13.662 -6.817 5.029 1.00 76.81 84 PRO A N 1
ATOM 641 C CA . PRO A 1 84 ? -14.635 -6.998 6.103 1.00 76.81 84 PRO A CA 1
ATOM 642 C C . PRO A 1 84 ? -14.991 -5.677 6.801 1.00 76.81 84 PRO A C 1
ATOM 644 O O . PRO A 1 84 ? -16.144 -5.500 7.189 1.00 76.81 84 PRO A O 1
ATOM 647 N N . ARG A 1 85 ? -14.065 -4.704 6.895 1.00 77.06 85 ARG A N 1
ATOM 648 C CA . ARG A 1 85 ? -14.363 -3.366 7.453 1.00 77.06 85 ARG A CA 1
ATOM 649 C C . ARG A 1 85 ? -15.301 -2.563 6.561 1.00 77.06 85 ARG A C 1
ATOM 651 O O . ARG A 1 85 ? -16.211 -1.911 7.070 1.00 77.06 85 ARG A O 1
ATOM 658 N N . TRP A 1 86 ? -15.100 -2.608 5.244 1.00 79.81 86 TRP A N 1
ATOM 659 C CA . TRP A 1 86 ? -15.975 -1.918 4.294 1.00 79.81 86 TRP A CA 1
ATOM 660 C C . TRP A 1 86 ? -17.397 -2.489 4.332 1.00 79.81 86 TRP A C 1
ATOM 662 O O . TRP A 1 86 ? -18.371 -1.735 4.367 1.00 79.81 86 TRP A O 1
ATOM 672 N N . LEU A 1 87 ? -17.523 -3.818 4.403 1.00 79.56 87 LEU A N 1
ATOM 673 C CA . LEU A 1 87 ? -18.813 -4.495 4.543 1.00 79.56 87 LEU A CA 1
ATOM 674 C C . LEU A 1 87 ? -19.510 -4.136 5.865 1.00 79.56 87 LEU A C 1
ATOM 676 O O . LEU A 1 87 ? -20.700 -3.817 5.843 1.00 79.56 87 LEU A O 1
ATOM 680 N N . LEU A 1 88 ? -18.772 -4.095 6.982 1.00 80.69 88 LEU A N 1
ATOM 681 C CA . LEU A 1 88 ? -19.286 -3.641 8.281 1.00 80.69 88 LEU A CA 1
ATOM 682 C C . LEU A 1 88 ? -19.790 -2.190 8.219 1.00 80.69 88 LEU A C 1
ATOM 684 O O . LEU A 1 88 ? -20.887 -1.895 8.687 1.00 80.69 88 LEU A O 1
ATOM 688 N N . LYS A 1 89 ? -19.026 -1.294 7.583 1.00 77.06 89 LYS A N 1
ATOM 689 C CA . LYS A 1 89 ? -19.381 0.126 7.427 1.00 77.06 89 LYS A CA 1
ATOM 690 C C . LYS A 1 89 ? -20.642 0.344 6.590 1.00 77.06 89 LYS A C 1
ATOM 692 O O . LYS A 1 89 ? -21.371 1.302 6.819 1.00 77.06 89 LYS A O 1
ATOM 697 N N . ASN A 1 90 ? -20.915 -0.555 5.647 1.00 81.06 90 ASN A N 1
ATOM 698 C CA . ASN A 1 90 ? -22.139 -0.557 4.846 1.00 81.06 90 ASN A CA 1
ATOM 699 C C . ASN A 1 90 ? -23.309 -1.306 5.511 1.00 81.06 90 ASN A C 1
ATOM 701 O O . ASN A 1 90 ? -24.324 -1.543 4.858 1.00 81.06 90 ASN A O 1
ATOM 705 N N . GLY A 1 91 ? -23.171 -1.720 6.776 1.00 79.00 91 GLY A N 1
ATOM 706 C CA . GLY A 1 91 ? -24.210 -2.433 7.525 1.00 79.00 91 GLY A CA 1
ATOM 707 C C . GLY A 1 91 ? -24.394 -3.902 7.127 1.00 79.00 91 GLY A C 1
ATOM 708 O O . GLY A 1 91 ? -25.351 -4.536 7.563 1.00 79.00 91 GLY A O 1
ATOM 709 N N . LYS A 1 92 ? -23.497 -4.477 6.313 1.00 83.88 92 LYS A N 1
ATOM 710 C CA . LYS A 1 92 ? -23.565 -5.875 5.851 1.00 83.88 92 LYS A CA 1
ATOM 711 C C . LYS A 1 92 ? -22.778 -6.802 6.782 1.00 83.88 92 LYS A C 1
ATOM 713 O O . LYS A 1 92 ? -21.735 -7.336 6.408 1.00 83.88 92 LYS A O 1
ATOM 718 N N . VAL A 1 93 ? -23.290 -6.987 7.996 1.00 82.38 93 VAL A N 1
ATOM 719 C CA . VAL A 1 93 ? -22.627 -7.737 9.080 1.00 82.38 93 VAL A CA 1
ATOM 720 C C . VAL A 1 93 ? -22.381 -9.207 8.704 1.00 82.38 93 VAL A C 1
ATOM 722 O O . VAL A 1 93 ? -21.263 -9.695 8.863 1.00 82.38 93 VAL A O 1
ATOM 725 N N . ASP A 1 94 ? -23.370 -9.891 8.120 1.00 81.00 94 ASP A N 1
ATOM 726 C CA . ASP A 1 94 ? -23.241 -11.308 7.736 1.00 81.00 94 ASP A CA 1
ATOM 727 C C . ASP A 1 94 ? -22.208 -11.526 6.622 1.00 81.00 94 ASP A C 1
ATOM 729 O O . ASP A 1 94 ? -21.388 -12.444 6.685 1.00 81.00 94 ASP A O 1
ATOM 733 N N . ALA A 1 95 ? -22.193 -10.640 5.621 1.00 80.31 95 ALA A N 1
ATOM 734 C CA . ALA A 1 95 ? -21.218 -10.693 4.533 1.00 80.31 95 ALA A CA 1
ATOM 735 C C . ALA A 1 95 ? -19.796 -10.399 5.033 1.00 80.31 95 ALA A C 1
ATOM 737 O O . ALA A 1 95 ? -18.835 -11.006 4.564 1.00 80.31 95 ALA A O 1
ATOM 738 N N . ALA A 1 96 ? -19.653 -9.486 5.997 1.00 78.62 96 ALA A N 1
ATOM 739 C CA . ALA A 1 96 ? -18.364 -9.180 6.601 1.00 78.62 96 ALA A CA 1
ATOM 740 C C . ALA A 1 96 ? -17.808 -10.361 7.403 1.00 78.62 96 ALA A C 1
ATOM 742 O O . ALA A 1 96 ? -16.613 -10.641 7.315 1.00 78.62 96 ALA A O 1
ATOM 743 N N . ARG A 1 97 ? -18.669 -11.080 8.138 1.00 79.62 97 ARG A N 1
ATOM 744 C CA . ARG A 1 97 ? -18.287 -12.319 8.826 1.00 79.62 97 ARG A CA 1
ATOM 745 C C . ARG A 1 97 ? -17.838 -13.374 7.817 1.00 79.62 97 ARG A C 1
ATOM 747 O O . ARG A 1 97 ? -16.756 -13.918 7.980 1.00 79.62 97 ARG A O 1
ATOM 754 N N . ALA A 1 98 ? -18.608 -13.601 6.752 1.00 81.06 98 ALA A N 1
ATOM 755 C CA . ALA A 1 98 ? -18.245 -14.560 5.706 1.00 81.06 98 ALA A CA 1
ATOM 756 C C . ALA A 1 98 ? -16.906 -14.216 5.022 1.00 81.06 98 ALA A C 1
ATOM 758 O O . ALA A 1 98 ? -16.079 -15.101 4.812 1.00 81.06 98 ALA A O 1
ATOM 759 N N . SER A 1 99 ? -16.663 -12.933 4.731 1.00 79.81 99 SER A N 1
ATOM 760 C CA . SER A 1 99 ? -15.388 -12.459 4.177 1.00 79.81 99 SER A CA 1
ATOM 761 C C . SER A 1 99 ? -14.221 -12.696 5.145 1.00 79.81 99 SER A C 1
ATOM 763 O O . SER A 1 99 ? -13.206 -13.279 4.761 1.00 79.81 99 SER A O 1
ATOM 765 N N . LEU A 1 100 ? -14.376 -12.335 6.426 1.00 78.75 100 LEU A N 1
ATOM 766 C CA . LEU A 1 100 ? -13.344 -12.559 7.444 1.00 78.75 100 LEU A CA 1
ATOM 767 C C . LEU A 1 100 ? -13.044 -14.052 7.631 1.00 78.75 100 LEU A C 1
ATOM 769 O O . LEU A 1 100 ? -11.877 -14.438 7.696 1.00 78.75 100 LEU A O 1
ATOM 773 N N . THR A 1 101 ? -14.080 -14.895 7.661 1.00 78.75 101 THR A N 1
ATOM 774 C CA . THR A 1 101 ? -13.924 -16.350 7.725 1.00 78.75 101 THR A CA 1
ATOM 775 C C . THR A 1 101 ? -13.168 -16.870 6.506 1.00 78.75 101 THR A C 1
ATOM 777 O O . THR A 1 101 ? -12.241 -17.647 6.690 1.00 78.75 101 THR A O 1
ATOM 780 N N . SER A 1 102 ? -13.466 -16.391 5.293 1.00 77.81 102 SER A N 1
ATOM 781 C CA . SER A 1 102 ? -12.740 -16.782 4.073 1.00 77.81 102 SER A CA 1
ATOM 782 C C . SER A 1 102 ? -11.253 -16.397 4.116 1.00 77.81 102 SER A C 1
ATOM 784 O O . SER A 1 102 ? -10.398 -17.179 3.708 1.00 77.81 102 SER A O 1
ATOM 786 N N . TYR A 1 103 ? -10.903 -15.239 4.687 1.00 74.31 103 TYR A N 1
ATOM 787 C CA . TYR A 1 103 ? -9.499 -14.831 4.857 1.00 74.31 103 TYR A CA 1
ATOM 788 C C . TYR A 1 103 ? -8.733 -15.614 5.933 1.00 74.31 103 TYR A C 1
ATOM 790 O O . TYR A 1 103 ? -7.497 -15.609 5.941 1.00 74.31 103 TYR A O 1
ATOM 798 N N . ARG A 1 104 ? -9.442 -16.222 6.886 1.00 75.12 104 ARG A N 1
ATOM 799 C CA . ARG A 1 104 ? -8.876 -16.907 8.061 1.00 75.12 104 ARG A CA 1
ATOM 800 C C . ARG A 1 104 ? -9.055 -18.428 8.002 1.00 75.12 104 ARG A C 1
ATOM 802 O O . ARG A 1 104 ? -8.546 -19.136 8.877 1.00 75.12 104 ARG A O 1
ATOM 809 N N . GLU A 1 105 ? -9.732 -18.917 6.965 1.00 67.81 105 GLU A N 1
ATOM 810 C CA . GLU A 1 105 ? -10.049 -20.321 6.744 1.00 67.81 105 GLU A CA 1
ATOM 811 C C . GLU A 1 105 ? -8.768 -21.171 6.783 1.00 67.81 105 GLU A C 1
ATOM 813 O O . GLU A 1 105 ? -7.788 -20.907 6.085 1.00 67.81 105 GLU A O 1
ATOM 818 N N . GLY A 1 106 ? -8.746 -22.164 7.676 1.00 63.75 106 GLY A N 1
ATOM 819 C CA . GLY A 1 106 ? -7.630 -23.102 7.832 1.00 63.75 106 GLY A CA 1
ATOM 820 C C . GLY A 1 106 ? -6.464 -22.652 8.724 1.00 63.75 106 GLY A C 1
ATOM 821 O O . GLY A 1 106 ? -5.555 -23.454 8.935 1.00 63.75 106 GLY A O 1
ATOM 822 N N . LYS A 1 107 ? -6.459 -21.425 9.271 1.00 65.19 107 LYS A N 1
ATOM 823 C CA . LYS A 1 107 ? -5.380 -20.947 10.170 1.00 65.19 107 LYS A CA 1
ATOM 824 C C . LYS A 1 107 ? -5.823 -20.546 11.575 1.00 65.19 107 LYS A C 1
ATOM 826 O O . LYS A 1 107 ? -4.991 -20.577 12.474 1.00 65.19 107 LYS A O 1
ATOM 831 N N . PHE A 1 108 ? -7.089 -20.185 11.760 1.00 70.19 108 PHE A N 1
ATOM 832 C CA . PHE A 1 108 ? -7.631 -19.728 13.042 1.00 70.19 108 PHE A CA 1
ATOM 833 C C . PHE A 1 108 ? -8.828 -20.583 13.455 1.00 70.19 108 PHE A C 1
ATOM 835 O O . PHE A 1 108 ? -9.582 -21.068 12.607 1.00 70.19 108 PHE A O 1
ATOM 842 N N . SER A 1 109 ? -9.010 -20.769 14.761 1.00 76.69 109 SER A N 1
ATOM 843 C CA . SER A 1 109 ? -10.215 -21.388 15.311 1.00 76.69 109 SER A CA 1
ATOM 844 C C . SER A 1 109 ? -11.425 -20.468 15.121 1.00 76.69 109 SER A C 1
ATOM 846 O O . SER A 1 109 ? -11.291 -19.245 15.124 1.00 76.69 109 SER A O 1
ATOM 848 N N . GLN A 1 110 ? -12.631 -21.039 15.030 1.00 74.81 110 GLN A N 1
ATOM 849 C CA . GLN A 1 110 ? -13.876 -20.258 14.946 1.00 74.81 110 GLN A CA 1
ATOM 850 C C . GLN A 1 110 ? -14.002 -19.241 16.094 1.00 74.81 110 GLN A C 1
ATOM 852 O O . GLN A 1 110 ? -14.444 -18.116 15.883 1.00 74.81 110 GLN A O 1
ATOM 857 N N . ALA A 1 111 ? -13.516 -19.593 17.290 1.00 76.69 111 ALA A N 1
ATOM 858 C CA . ALA A 1 111 ? -13.514 -18.696 18.443 1.00 76.69 111 ALA A CA 1
ATOM 859 C C . ALA A 1 111 ? -12.603 -17.464 18.264 1.00 76.69 111 ALA A C 1
ATOM 861 O O . ALA A 1 111 ? -12.955 -16.383 18.732 1.00 76.69 111 ALA A O 1
ATOM 862 N N . GLU A 1 112 ? -11.464 -17.614 17.579 1.00 77.44 112 GLU A N 1
ATOM 863 C CA . GLU A 1 112 ? -10.523 -16.517 17.302 1.00 77.44 112 GLU A CA 1
ATOM 864 C C . GLU A 1 112 ? -11.057 -15.589 16.204 1.00 77.44 112 GLU A C 1
ATOM 866 O O . GLU A 1 112 ? -10.921 -14.368 16.288 1.00 77.44 112 GLU A O 1
ATOM 871 N N . ILE A 1 113 ? -11.731 -16.160 15.200 1.00 78.75 113 ILE A N 1
ATOM 872 C CA . ILE A 1 113 ? -12.409 -15.390 14.149 1.00 78.75 113 ILE A CA 1
ATOM 873 C C . ILE A 1 113 ? -13.548 -14.562 14.764 1.00 78.75 113 ILE A C 1
ATOM 8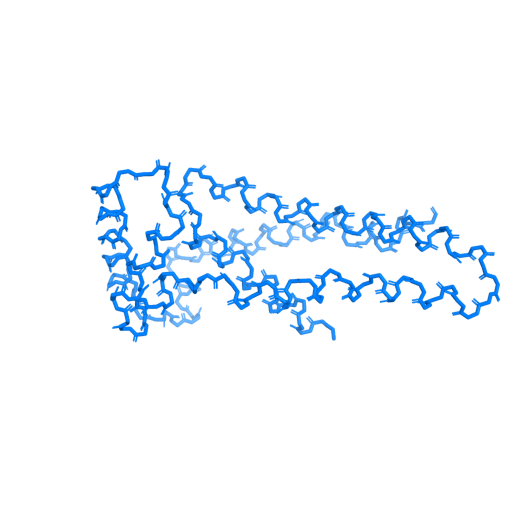75 O O . ILE A 1 113 ? -13.688 -13.379 14.460 1.00 78.75 113 ILE A O 1
ATOM 879 N N . ASP A 1 114 ? -14.328 -15.147 15.678 1.00 80.81 114 ASP A N 1
ATOM 880 C CA . ASP A 1 114 ? -15.403 -14.451 16.394 1.00 80.81 114 ASP A CA 1
ATOM 881 C C . ASP A 1 114 ? -14.901 -13.366 17.358 1.00 80.81 114 ASP A C 1
ATOM 883 O O . ASP A 1 114 ? -15.617 -12.387 17.604 1.00 80.81 114 ASP A O 1
ATOM 887 N N . SER A 1 115 ? -13.712 -13.525 17.949 1.00 81.75 115 SER A N 1
ATOM 888 C CA . SER A 1 115 ? -13.100 -12.468 18.761 1.00 81.75 115 SER A CA 1
ATOM 889 C C . SER A 1 115 ? -12.568 -11.332 17.891 1.00 81.75 115 SER A C 1
ATOM 891 O O . SER A 1 115 ? -12.881 -10.178 18.172 1.00 81.75 115 SER A O 1
ATOM 893 N N . GLU A 1 116 ? -11.863 -11.639 16.795 1.00 79.69 116 GLU A N 1
ATOM 894 C CA . GLU A 1 116 ? -11.354 -10.631 15.849 1.00 79.69 116 GLU A CA 1
ATOM 895 C C . GLU A 1 116 ? -12.511 -9.838 15.220 1.00 79.69 116 GLU A C 1
ATOM 897 O O . GLU A 1 116 ? -12.454 -8.613 15.111 1.00 79.69 116 GLU A O 1
ATOM 902 N N . PHE A 1 117 ? -13.615 -10.513 14.883 1.00 81.75 117 PHE A N 1
ATOM 903 C CA . PHE A 1 117 ? -14.824 -9.868 14.376 1.00 81.75 117 PHE A CA 1
ATOM 904 C C . PHE A 1 117 ? -15.439 -8.887 15.385 1.00 81.75 117 PHE A C 1
ATOM 906 O O . PHE A 1 117 ? -15.828 -7.779 15.015 1.00 81.75 117 PHE A O 1
ATOM 913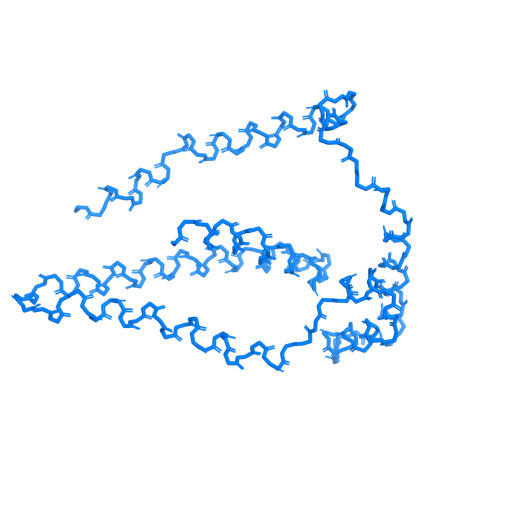 N N . ARG A 1 118 ? -15.502 -9.268 16.667 1.00 82.75 118 ARG A N 1
ATOM 914 C CA . ARG A 1 118 ? -16.010 -8.399 17.740 1.00 82.75 118 ARG A CA 1
ATOM 915 C C . ARG A 1 118 ? -15.104 -7.200 17.991 1.00 82.75 118 ARG A C 1
ATOM 917 O O . ARG A 1 118 ? -15.609 -6.096 18.169 1.00 82.75 118 ARG A O 1
ATOM 924 N N . GLU A 1 119 ? -13.789 -7.393 17.962 1.00 81.94 119 GLU A N 1
ATOM 925 C CA . GLU A 1 119 ? -12.822 -6.296 18.061 1.00 81.94 119 GLU A CA 1
ATOM 926 C C . GLU A 1 119 ? -12.961 -5.315 16.892 1.00 81.94 119 GLU A C 1
ATOM 928 O O . GLU A 1 119 ? -12.978 -4.104 17.106 1.00 81.94 119 GLU A O 1
ATOM 933 N N . LEU A 1 120 ? -13.130 -5.821 15.666 1.00 79.81 120 LEU A N 1
ATOM 934 C CA . LEU A 1 120 ? -13.377 -5.004 14.476 1.00 79.81 120 LEU A CA 1
ATOM 935 C C . LEU A 1 120 ? -14.676 -4.198 14.586 1.00 79.81 120 LEU A C 1
ATOM 937 O O . LEU A 1 120 ? -14.686 -3.014 14.249 1.00 79.81 120 LEU A O 1
ATOM 941 N N . GLN A 1 121 ? -15.754 -4.816 15.074 1.00 81.00 121 GLN A N 1
ATOM 942 C CA . GLN A 1 121 ? -17.036 -4.143 15.284 1.00 81.00 121 GLN A CA 1
ATOM 943 C C . GLN A 1 121 ? -16.923 -3.041 16.342 1.00 81.00 121 GLN A C 1
ATOM 945 O O . GLN A 1 121 ? -17.322 -1.906 16.089 1.00 81.00 121 GLN A O 1
ATOM 950 N N . PHE A 1 122 ? -16.299 -3.347 17.482 1.00 81.75 122 PHE A N 1
ATOM 951 C CA . PHE A 1 122 ? -16.065 -2.383 18.554 1.00 81.75 122 PHE A CA 1
ATOM 952 C C . PHE A 1 122 ? -15.189 -1.210 18.094 1.00 81.75 122 PHE A C 1
ATOM 954 O O . PHE A 1 122 ? -15.490 -0.055 18.397 1.00 81.75 122 PHE A O 1
ATOM 961 N N . ALA A 1 123 ? -14.127 -1.494 17.333 1.00 79.25 123 ALA A N 1
ATOM 962 C CA . ALA A 1 123 ? -13.222 -0.484 16.798 1.00 79.25 123 ALA A CA 1
ATOM 963 C C . ALA A 1 123 ? -13.906 0.445 15.789 1.00 79.25 123 ALA A C 1
ATOM 965 O O . ALA A 1 123 ? -13.578 1.626 15.757 1.00 79.25 123 ALA A O 1
ATOM 966 N N . LEU A 1 124 ? -14.842 -0.070 14.985 1.00 77.25 124 LEU A N 1
ATOM 967 C CA . LEU A 1 124 ? -15.604 0.730 14.027 1.00 77.25 124 LEU A CA 1
ATOM 968 C C . LEU A 1 124 ? -16.671 1.591 14.714 1.00 77.25 124 LEU A C 1
ATOM 970 O O . LEU A 1 124 ? -16.879 2.734 14.323 1.00 77.25 124 LEU A O 1
ATOM 974 N N . GLU A 1 125 ? -17.322 1.068 15.753 1.00 75.50 125 GLU A N 1
ATOM 975 C CA . GLU A 1 125 ? -18.318 1.803 16.543 1.00 75.50 125 GLU A CA 1
ATOM 976 C C . GLU A 1 125 ? -17.683 2.946 17.355 1.00 75.50 125 GLU A C 1
ATOM 978 O O . GLU A 1 125 ? -18.286 4.002 17.531 1.00 75.50 125 GLU A O 1
ATOM 983 N N . HIS A 1 126 ? -16.425 2.769 17.773 1.00 67.81 126 HIS A N 1
ATOM 984 C CA . HIS A 1 126 ? -15.602 3.806 18.405 1.00 67.81 126 HIS A CA 1
ATOM 985 C C . HIS A 1 126 ? -14.777 4.631 17.406 1.00 67.81 126 HIS A C 1
ATOM 987 O O . HIS A 1 126 ? -14.005 5.505 17.817 1.00 67.81 126 HIS A O 1
ATOM 993 N N . GLU A 1 127 ? -14.913 4.385 16.100 1.00 67.56 127 GLU A N 1
ATOM 994 C CA . GLU A 1 127 ? -14.292 5.211 15.070 1.00 67.56 127 GLU A CA 1
ATOM 995 C C . GLU A 1 127 ? -15.081 6.523 14.983 1.00 67.56 127 GLU A C 1
ATOM 997 O O . GLU A 1 127 ? -16.060 6.647 14.248 1.00 67.56 127 GLU A O 1
ATOM 1002 N N . VAL A 1 128 ? -14.672 7.487 15.816 1.00 55.19 128 VAL A N 1
ATOM 1003 C CA . VAL A 1 128 ? -15.258 8.830 15.913 1.00 55.19 128 VAL A CA 1
ATOM 1004 C C . VAL A 1 128 ? -15.456 9.400 14.509 1.00 55.19 128 VAL A C 1
ATOM 1006 O O . VAL A 1 128 ? -14.521 9.395 13.702 1.00 55.19 128 VAL A O 1
ATOM 1009 N N . GLU A 1 129 ? -16.681 9.865 14.231 1.00 57.78 129 GLU A N 1
ATOM 1010 C CA . GLU A 1 129 ? -17.085 10.518 12.983 1.00 57.78 129 GLU A CA 1
ATOM 1011 C C . GLU A 1 129 ? -15.947 11.347 12.392 1.00 57.78 129 GLU A C 1
ATOM 1013 O O . GLU A 1 129 ? -15.355 12.152 13.106 1.00 57.78 129 GLU A O 1
ATOM 1018 N N . LYS A 1 130 ? -15.668 11.138 11.092 1.00 58.44 130 LYS A N 1
ATOM 1019 C CA . LYS A 1 130 ? -14.657 11.832 10.273 1.00 58.44 130 LYS A CA 1
ATOM 1020 C C . LYS A 1 130 ? -14.211 13.160 10.900 1.00 58.44 130 LYS A C 1
ATOM 1022 O O . LYS A 1 130 ? -14.810 14.204 10.630 1.00 58.44 130 LYS A O 1
ATOM 1027 N N . GLY A 1 131 ? -13.153 13.102 11.713 1.00 59.44 131 GLY A N 1
ATOM 1028 C CA . GLY A 1 131 ? -12.594 14.290 12.343 1.00 59.44 131 GLY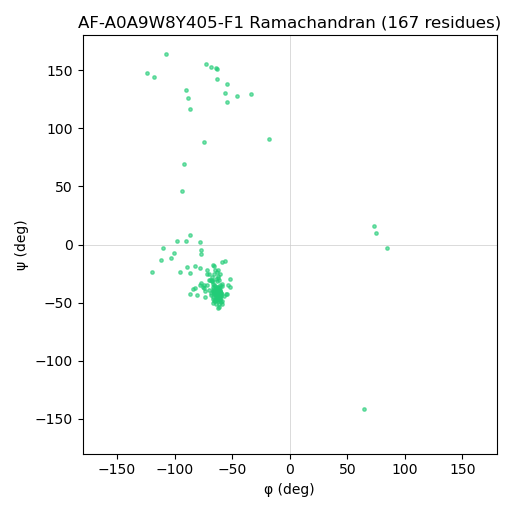 A CA 1
ATOM 1029 C C . GLY A 1 131 ? -12.273 15.330 11.275 1.00 59.44 131 GLY A C 1
ATOM 1030 O O . GLY A 1 131 ? -11.797 15.000 10.179 1.00 59.44 131 GLY A O 1
ATOM 1031 N N . LYS A 1 132 ? -12.582 16.599 11.543 1.00 66.75 132 LYS A N 1
ATOM 1032 C CA . LYS A 1 132 ? -12.321 17.668 10.569 1.00 66.75 132 LYS A CA 1
ATOM 1033 C C . LYS A 1 132 ? -10.814 17.759 10.357 1.00 66.75 132 LYS A C 1
ATOM 1035 O O . LYS A 1 132 ? -10.053 17.690 11.312 1.00 66.75 132 LYS A O 1
ATOM 1040 N N . PHE A 1 133 ? -10.363 18.018 9.128 1.00 64.38 133 PHE A N 1
ATOM 1041 C CA . PHE A 1 133 ? -8.926 18.132 8.812 1.00 64.38 133 PHE A CA 1
ATOM 1042 C C . PHE A 1 133 ? -8.182 19.115 9.744 1.00 64.38 133 PHE A C 1
ATOM 1044 O O . PHE A 1 133 ? -7.015 18.919 10.075 1.00 64.38 133 PHE A O 1
ATOM 1051 N N . ILE A 1 134 ? -8.898 20.131 10.237 1.00 68.25 134 ILE A N 1
ATOM 1052 C CA . ILE A 1 134 ? -8.434 21.151 11.187 1.00 68.25 134 ILE A CA 1
ATOM 1053 C C . ILE A 1 134 ? -8.134 20.574 12.587 1.00 68.25 134 ILE A C 1
ATOM 1055 O O . ILE A 1 134 ? -7.282 21.101 13.298 1.00 68.25 134 ILE A O 1
ATOM 1059 N N . GLU A 1 135 ? -8.786 19.487 12.997 1.00 67.75 135 GLU A N 1
ATOM 1060 C CA . GLU A 1 135 ? -8.543 18.809 14.280 1.00 67.75 135 GLU A CA 1
ATOM 1061 C C . GLU A 1 135 ? -7.188 18.092 14.296 1.00 67.75 135 GLU A C 1
ATOM 1063 O O . GLU A 1 135 ? -6.549 17.992 15.342 1.00 67.75 135 GLU A O 1
ATOM 1068 N N . THR A 1 136 ? -6.679 17.713 13.121 1.00 68.88 136 THR A N 1
ATOM 1069 C CA . THR A 1 136 ? -5.319 17.183 12.921 1.00 68.88 136 THR A CA 1
ATOM 1070 C C . THR A 1 136 ? -4.233 18.212 13.265 1.00 68.88 136 THR A C 1
ATOM 1072 O O . THR A 1 136 ? -3.106 17.841 13.598 1.00 68.88 136 THR A O 1
ATOM 1075 N N . LEU A 1 137 ? -4.568 19.508 13.210 1.00 71.62 137 LEU A N 1
ATOM 1076 C CA . LEU A 1 137 ? -3.673 20.634 13.504 1.00 71.62 137 LEU A CA 1
ATOM 1077 C C . LEU A 1 137 ? -3.833 21.182 14.933 1.00 71.62 137 LEU A C 1
ATOM 1079 O O . LEU A 1 137 ? -3.183 22.166 15.285 1.00 71.62 137 LEU A O 1
ATOM 1083 N N . LYS A 1 138 ? -4.680 20.576 15.774 1.00 67.94 138 LYS A N 1
ATOM 1084 C CA . LYS A 1 138 ? -4.940 21.051 17.141 1.00 67.94 138 LYS A CA 1
ATOM 1085 C C . LYS A 1 138 ? -4.526 20.025 18.201 1.00 67.94 138 LYS A C 1
ATOM 1087 O O . LYS A 1 138 ? -4.679 18.817 18.036 1.00 67.94 138 LYS A O 1
ATOM 1092 N N . GLY A 1 139 ? -4.024 20.528 19.332 1.00 74.56 139 GLY A N 1
ATOM 1093 C CA . GLY A 1 139 ? -3.783 19.745 20.549 1.00 74.56 139 GLY A CA 1
ATOM 1094 C C . GLY A 1 139 ? -2.718 18.648 20.414 1.00 74.56 139 GLY A C 1
ATOM 1095 O O . GLY A 1 139 ? -1.685 18.833 19.771 1.00 74.56 139 GLY A O 1
ATOM 1096 N N . LEU A 1 140 ? -2.968 17.493 21.046 1.00 66.19 140 LEU A N 1
ATOM 1097 C CA . LEU A 1 140 ? -2.045 16.348 21.091 1.00 66.19 140 LEU A CA 1
ATOM 1098 C C . LEU A 1 140 ? -1.747 15.757 19.697 1.00 66.19 140 LEU A C 1
ATOM 1100 O O . LEU A 1 140 ? -0.667 15.205 19.476 1.00 66.19 140 LEU A O 1
ATOM 1104 N N . ASN A 1 141 ? -2.680 15.910 18.750 1.00 74.50 141 ASN A N 1
ATOM 1105 C CA . ASN A 1 141 ? -2.543 15.411 17.383 1.00 74.50 141 ASN A CA 1
ATOM 1106 C C . ASN A 1 141 ? -1.531 16.218 16.561 1.00 74.50 141 ASN A C 1
ATOM 1108 O O . ASN A 1 141 ? -0.895 15.640 15.690 1.00 74.50 141 ASN A O 1
ATOM 1112 N N . LEU A 1 142 ? -1.272 17.490 16.892 1.00 77.94 142 LEU A N 1
ATOM 1113 C CA . LEU A 1 142 ? -0.303 18.320 16.164 1.00 77.94 142 LEU A CA 1
ATOM 1114 C C . LEU A 1 142 ? 1.115 17.730 16.202 1.00 77.94 142 LEU A C 1
ATOM 1116 O O . LEU A 1 142 ? 1.806 17.735 15.187 1.00 77.94 142 LEU A O 1
ATOM 1120 N N . LYS A 1 143 ? 1.544 17.172 17.345 1.00 79.62 143 LYS A N 1
ATOM 1121 C CA . LYS A 1 143 ? 2.859 16.514 17.458 1.00 79.62 143 LYS A CA 1
ATOM 1122 C C . LYS A 1 143 ? 2.946 15.272 16.570 1.00 79.62 143 LYS A C 1
ATOM 1124 O O . LYS A 1 143 ? 3.973 15.049 15.938 1.00 79.62 143 LYS A O 1
ATOM 1129 N N . ARG A 1 144 ? 1.864 14.486 16.500 1.00 80.94 144 ARG A N 1
ATOM 1130 C CA . ARG A 1 144 ? 1.772 13.299 15.634 1.00 80.94 144 ARG A CA 1
ATOM 1131 C C . ARG A 1 144 ? 1.796 13.703 14.160 1.00 80.94 144 ARG A C 1
ATOM 1133 O O . ARG A 1 144 ? 2.583 13.156 13.399 1.00 80.94 144 ARG A O 1
ATOM 1140 N N . THR A 1 145 ? 1.012 14.710 13.787 1.00 84.25 145 THR A N 1
ATOM 1141 C CA . THR A 1 145 ? 0.957 15.261 12.428 1.00 84.25 145 THR A CA 1
ATOM 1142 C C . THR A 1 145 ? 2.306 15.818 11.991 1.00 84.25 145 THR A C 1
ATOM 1144 O O . THR A 1 145 ? 2.783 15.474 10.916 1.00 84.25 145 THR A O 1
ATOM 1147 N N . LEU A 1 146 ? 2.965 16.620 12.834 1.00 84.94 146 LEU A N 1
ATOM 1148 C CA . LEU A 1 146 ? 4.283 17.182 12.535 1.00 84.94 146 LEU A CA 1
ATOM 1149 C C . LEU A 1 146 ? 5.325 16.081 12.320 1.00 84.94 146 LEU A C 1
ATOM 1151 O O . LEU A 1 146 ? 6.124 16.175 11.396 1.00 84.94 146 LEU A O 1
ATOM 1155 N N . LEU A 1 147 ? 5.293 15.026 13.137 1.00 86.12 147 LEU A N 1
ATOM 1156 C CA . LEU A 1 147 ? 6.202 13.892 13.009 1.00 86.12 147 LEU A CA 1
ATOM 1157 C C . LEU A 1 147 ? 5.963 13.126 11.697 1.00 86.12 147 LEU A C 1
ATOM 1159 O O . LEU A 1 147 ? 6.921 12.822 10.996 1.00 86.12 147 LEU A O 1
ATOM 1163 N N . VAL A 1 148 ? 4.705 12.890 11.307 1.00 85.94 148 VAL A N 1
ATOM 1164 C CA . VAL A 1 148 ? 4.365 12.258 10.017 1.00 85.94 148 VAL A CA 1
ATOM 1165 C C . VAL A 1 148 ? 4.800 13.125 8.831 1.00 85.94 148 VAL A C 1
ATOM 1167 O O . VAL A 1 148 ? 5.372 12.604 7.871 1.00 85.94 148 VAL A O 1
ATOM 1170 N N . VAL A 1 149 ? 4.574 14.441 8.897 1.00 86.69 149 VAL A N 1
ATOM 1171 C CA . VAL A 1 149 ? 5.008 15.394 7.862 1.00 86.69 149 VAL A CA 1
ATOM 1172 C C . VAL A 1 149 ? 6.530 15.427 7.764 1.00 86.69 149 VAL A C 1
ATOM 1174 O O . VAL A 1 149 ? 7.066 15.340 6.664 1.00 86.69 149 VAL A O 1
ATOM 1177 N N . ALA A 1 150 ? 7.231 15.488 8.897 1.00 88.06 150 ALA A N 1
ATOM 1178 C CA . ALA A 1 150 ? 8.687 15.476 8.938 1.00 88.06 150 ALA A CA 1
ATOM 1179 C C . ALA A 1 150 ? 9.253 14.173 8.362 1.00 88.06 150 ALA A C 1
ATOM 1181 O O . ALA A 1 150 ? 10.152 14.230 7.530 1.00 88.06 150 ALA A O 1
ATOM 1182 N N . ILE A 1 151 ? 8.703 13.011 8.731 1.00 88.56 151 ILE A N 1
ATOM 1183 C CA . ILE A 1 151 ? 9.131 11.719 8.173 1.00 88.56 151 ILE A CA 1
ATOM 1184 C C . ILE A 1 151 ? 8.952 11.699 6.656 1.00 88.56 151 ILE A C 1
ATOM 1186 O O . ILE A 1 151 ? 9.895 11.350 5.956 1.00 88.56 151 ILE A O 1
ATOM 1190 N N . ASN A 1 152 ? 7.786 12.096 6.135 1.00 85.44 152 ASN A N 1
ATOM 1191 C CA . ASN A 1 152 ? 7.556 12.122 4.687 1.00 85.44 152 ASN A CA 1
ATOM 1192 C C . ASN A 1 152 ? 8.486 13.114 3.979 1.00 85.44 152 ASN A C 1
ATOM 1194 O O . ASN A 1 152 ? 9.025 12.811 2.917 1.00 85.44 152 ASN A O 1
ATOM 1198 N N . PHE A 1 153 ? 8.725 14.278 4.587 1.00 88.00 153 PHE A N 1
ATOM 1199 C CA . PHE A 1 153 ? 9.665 15.261 4.064 1.00 88.00 153 PHE A CA 1
ATOM 1200 C C . PHE A 1 153 ? 11.084 14.694 3.996 1.00 88.00 153 PHE A C 1
ATOM 1202 O O . PHE A 1 153 ? 11.700 14.732 2.936 1.00 88.00 153 PHE A O 1
ATOM 1209 N N . PHE A 1 154 ? 11.590 14.118 5.090 1.00 87.50 154 PHE A N 1
ATOM 1210 C CA . PHE A 1 154 ? 12.923 13.521 5.122 1.00 87.50 154 PHE A CA 1
ATOM 1211 C C . PHE A 1 154 ? 13.038 12.323 4.186 1.00 87.50 154 PHE A C 1
ATOM 1213 O O . PHE A 1 154 ? 14.058 12.179 3.519 1.00 87.50 154 PHE A O 1
ATOM 1220 N N . GLN A 1 155 ? 11.988 11.507 4.078 1.00 84.75 155 GLN A N 1
ATOM 1221 C CA . GLN A 1 155 ? 11.951 10.372 3.163 1.00 84.75 155 GLN A CA 1
ATOM 1222 C C . GLN A 1 155 ? 12.127 10.834 1.710 1.00 84.75 155 GLN A C 1
ATOM 1224 O O . GLN A 1 155 ? 12.944 10.254 0.999 1.00 84.75 155 GLN A O 1
ATOM 1229 N N . GLN A 1 156 ? 11.478 11.926 1.295 1.00 81.38 156 GLN A N 1
ATOM 1230 C CA . GLN A 1 156 ? 11.663 12.498 -0.044 1.00 81.38 156 GLN A CA 1
ATOM 1231 C C . GLN A 1 156 ? 12.973 13.287 -0.190 1.00 81.38 156 GLN A C 1
ATOM 1233 O O . GLN A 1 156 ? 13.601 13.250 -1.249 1.00 81.38 156 GLN A O 1
ATOM 1238 N N . ALA A 1 157 ? 13.435 13.945 0.876 1.00 85.81 157 ALA A N 1
ATOM 1239 C CA . ALA A 1 157 ? 14.695 14.688 0.901 1.00 85.81 157 ALA A CA 1
ATOM 1240 C C . ALA A 1 157 ? 15.933 13.789 0.757 1.00 85.81 157 ALA A C 1
ATOM 1242 O O . ALA A 1 157 ? 16.989 14.278 0.365 1.00 85.81 157 ALA A O 1
ATOM 1243 N N . THR A 1 158 ? 15.807 12.476 0.993 1.00 83.50 158 THR A N 1
ATOM 1244 C CA . THR A 1 158 ? 16.861 11.503 0.647 1.00 83.50 158 THR A CA 1
ATOM 1245 C C . THR A 1 158 ? 17.213 11.496 -0.844 1.00 83.50 158 THR A C 1
ATOM 1247 O O . THR A 1 158 ? 18.236 10.933 -1.227 1.00 83.50 158 THR A O 1
ATOM 1250 N N . GLY A 1 159 ? 16.379 12.097 -1.701 1.00 77.69 159 GLY A N 1
ATOM 1251 C CA . GLY A 1 159 ? 16.633 12.177 -3.134 1.00 77.69 159 GLY A CA 1
ATOM 1252 C C . GLY A 1 159 ? 16.439 10.845 -3.854 1.00 77.69 159 GLY A C 1
ATOM 1253 O O . GLY A 1 159 ? 16.872 10.715 -4.995 1.00 77.69 159 GLY A O 1
ATOM 1254 N N . GLN A 1 160 ? 15.771 9.861 -3.235 1.00 79.00 160 GLN A N 1
ATOM 1255 C CA . GLN A 1 160 ? 15.531 8.549 -3.845 1.00 79.00 160 GLN A CA 1
ATOM 1256 C C . GLN A 1 160 ? 14.849 8.669 -5.215 1.00 79.00 160 GLN A C 1
ATOM 1258 O O . GLN A 1 160 ? 15.278 8.016 -6.163 1.00 79.00 160 GLN A O 1
ATOM 1263 N N . ALA A 1 161 ? 13.849 9.546 -5.351 1.00 75.00 161 ALA A N 1
ATOM 1264 C CA . ALA A 1 161 ? 13.183 9.784 -6.630 1.00 75.00 161 ALA A CA 1
ATOM 1265 C C . ALA A 1 161 ? 14.150 10.346 -7.690 1.00 75.00 161 ALA A C 1
ATOM 1267 O O . ALA A 1 161 ? 14.127 9.914 -8.840 1.00 75.00 161 ALA A O 1
ATOM 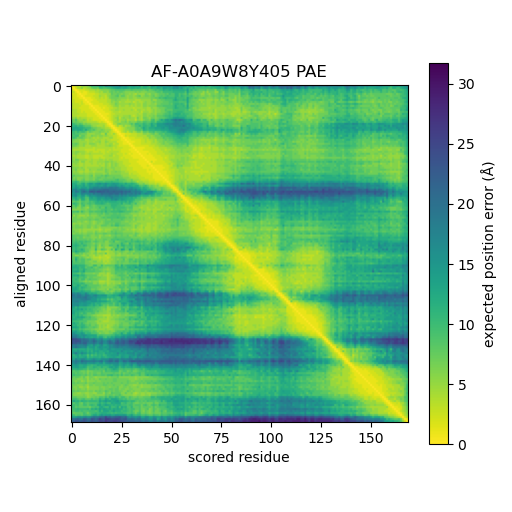1268 N N . PHE A 1 162 ? 15.051 11.254 -7.297 1.00 74.75 162 PHE A N 1
ATOM 1269 C CA . PHE A 1 162 ? 16.080 11.799 -8.186 1.00 74.75 162 PHE A CA 1
ATOM 1270 C C . PHE A 1 162 ? 17.079 10.714 -8.612 1.00 74.75 162 PHE A C 1
ATOM 1272 O O . PHE A 1 162 ? 17.321 10.530 -9.803 1.00 74.75 162 PHE A O 1
ATOM 1279 N N . ALA A 1 163 ? 17.597 9.933 -7.662 1.00 76.69 163 ALA A N 1
ATOM 1280 C CA . ALA A 1 163 ? 18.506 8.825 -7.944 1.00 76.69 163 ALA A CA 1
ATOM 1281 C C . ALA A 1 163 ? 17.853 7.740 -8.816 1.00 76.69 163 ALA A C 1
ATOM 1283 O O . ALA A 1 163 ? 18.499 7.188 -9.697 1.00 76.69 163 ALA A O 1
ATOM 1284 N N . SER A 1 164 ? 16.565 7.454 -8.626 1.00 71.12 164 SER A N 1
ATOM 1285 C CA . SER A 1 164 ? 15.854 6.461 -9.434 1.00 71.12 164 SER A CA 1
ATOM 1286 C C . SER A 1 164 ? 15.584 6.934 -10.861 1.00 71.12 164 SER A C 1
ATOM 1288 O O . SER A 1 164 ? 15.571 6.109 -11.770 1.00 71.12 164 SER A O 1
ATOM 1290 N N . GLN A 1 165 ? 15.330 8.228 -11.065 1.00 70.94 165 GLN A N 1
ATOM 1291 C CA . GLN A 1 165 ? 15.011 8.777 -12.385 1.00 70.94 165 GLN A CA 1
ATOM 1292 C C . GLN A 1 165 ? 16.276 9.047 -13.214 1.00 70.94 165 GLN A C 1
ATOM 1294 O O . GLN A 1 165 ? 16.269 8.841 -14.424 1.00 70.94 165 GLN A O 1
ATOM 1299 N N . TYR A 1 166 ? 17.351 9.504 -12.563 1.00 71.75 166 TYR A N 1
ATOM 1300 C CA . TYR A 1 166 ? 18.583 9.954 -13.222 1.00 71.75 166 TYR A CA 1
ATOM 1301 C C . TYR A 1 166 ? 19.792 9.043 -12.985 1.00 71.75 166 TYR A C 1
ATOM 1303 O O . TYR A 1 166 ? 20.788 9.184 -13.680 1.00 71.75 166 TYR A O 1
ATOM 1311 N N . GLY A 1 167 ? 19.740 8.107 -12.035 1.00 59.59 167 GLY A N 1
ATOM 1312 C CA . GLY A 1 167 ? 20.843 7.178 -11.754 1.00 59.59 167 GLY A CA 1
ATOM 1313 C C . GLY A 1 167 ? 20.970 6.025 -12.752 1.00 59.59 167 GLY A C 1
ATOM 1314 O O . GLY A 1 167 ? 21.912 5.248 -12.654 1.00 59.59 167 GLY A O 1
ATOM 1315 N N . ALA A 1 168 ? 20.044 5.906 -13.707 1.00 52.88 168 ALA A N 1
ATOM 1316 C CA . ALA A 1 168 ? 20.079 4.924 -14.790 1.00 52.88 168 ALA A CA 1
ATOM 1317 C C . ALA A 1 168 ? 20.742 5.482 -16.069 1.00 52.88 168 ALA A C 1
ATOM 1319 O O . ALA A 1 168 ? 20.208 5.318 -17.168 1.00 52.88 168 ALA A O 1
ATOM 1320 N N . ILE A 1 169 ? 21.893 6.144 -15.910 1.00 44.78 169 ILE A N 1
ATOM 1321 C CA . ILE A 1 169 ? 22.894 6.353 -16.974 1.00 44.78 169 ILE A CA 1
ATOM 1322 C C . ILE A 1 169 ? 23.925 5.228 -16.922 1.00 44.78 169 ILE A C 1
ATOM 1324 O O . ILE A 1 169 ? 24.404 4.925 -15.808 1.00 44.78 169 ILE A O 1
#

Nearest PDB structures (foldseek):
  1na3-assembly2_B  TM=3.637E-01  e=8.988E+00  unidentified
  2vgx-assembly1_B  TM=2.544E-01  e=6.860E+00  Yersinia enterocolitica

Radius of gyration: 21.0 Å; Cα contacts (8 Å, |Δi|>4): 65; chains: 1; bounding box: 47×44×56 Å

Secondary structure (DSSP, 8-state):
-HHHHHHHHHHHHHHHHHHS-TTTHHHHHHHHHHHHHHHHHHHHHHHHHHTT--STHHHHHHHHHHHHHHHHHHHHGGGSPPPHHHHHHTT-HHHHHHHHHHHHTTTS-HHHHHHHHHHHHHHHHTS-S---GGGGGSTHHHHHHHHHHHHHHHHHHT-HHHHHHHS--

InterPro domains:
  IPR005828 Major facilitator, sugar transporter-like [PF00083] (3-167)
  IPR020846 Major facilitator superfamily domain [PS50850] (1-169)
  IPR036259 MFS transporter superfamily [G3DSA:1.20.1250.20] (1-169)
  IPR036259 MFS transporter superfamily [SSF103473] (4-164)
  IPR050360 Major Facilitator Superfamily Sugar Transporters [PTHR48022] (5-168)

pLDDT: mean 77.7, std 7.27, range [44.78, 88.56]

Sequence (169 aa):
MNVYVGMELAVIPAFQSEIVPAAARGLVVGSYQLSLILGGFIINIVCKRTSTIQDNRAWRIPLGLFYIVPSIIASLIFFTPESPRWLLKNGKVDAARASLTSYREGKFSQAEIDSEFRELQFALEHEVEKGKFIETLKGLNLKRTLLVVAINFFQQATGQAFASQYGAI

Mean predicted aligned error: 10.01 Å